Protein AF-A0AAN9BN15-F1 (afdb_monomer_lite)

Secondary structure (DSSP, 8-state):
--HHHHHHHHHHHHHHHTTSS---BTTBTT--TTSSS-HHHHHHHHHHHHHHHHH-

InterPro domains:
  IPR046906 Mab-21-like, HhH/H2TH-like domain [PF20266] (4-46)

Sequence (56 aa):
MTRTRLIQALGNLKKMVSGQKQVDHFFVPNLNIMAEVPREEREFLYIMFHIISKLF

pLDDT: mean 84.06, std 9.45, range [51.84, 95.56]

Organism: NCBI:txid31220

Structure (mmCIF, N/CA/C/O backbone):
data_AF-A0AAN9BN15-F1
#
_entry.id   AF-A0AAN9BN15-F1
#
loop_
_atom_site.group_PDB
_atom_site.id
_atom_site.type_symbol
_atom_site.label_atom_id
_atom_site.label_alt_id
_atom_site.label_comp_id
_atom_site.label_asym_id
_atom_site.label_entity_id
_atom_site.label_seq_id
_atom_site.pdbx_PDB_ins_code
_atom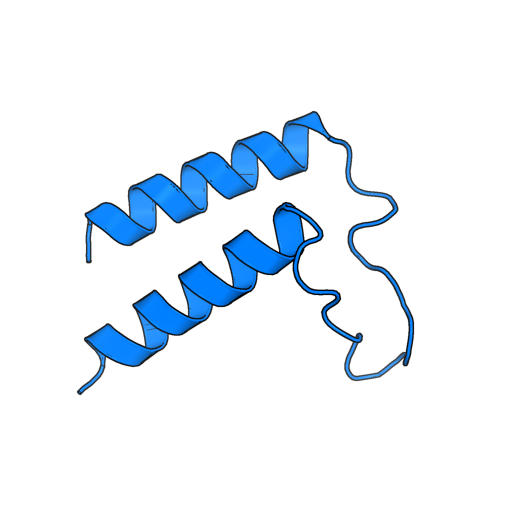_site.Cartn_x
_atom_site.Cartn_y
_atom_site.Cartn_z
_atom_site.occupancy
_atom_site.B_iso_or_equiv
_atom_site.auth_seq_id
_atom_site.auth_comp_id
_atom_site.auth_asym_id
_atom_site.auth_atom_id
_atom_site.pdbx_PDB_model_num
ATOM 1 N N . MET A 1 1 ? -0.513 -2.105 25.398 1.00 51.84 1 MET A N 1
ATOM 2 C CA . MET A 1 1 ? 0.631 -1.699 24.539 1.00 51.84 1 MET A CA 1
ATOM 3 C C . MET A 1 1 ? 0.540 -2.172 23.075 1.00 51.84 1 MET A C 1
ATOM 5 O O . MET A 1 1 ? 1.404 -1.817 22.288 1.00 51.84 1 MET A O 1
ATOM 9 N N . THR A 1 2 ? -0.485 -2.920 22.653 1.00 56.53 2 THR A N 1
ATOM 10 C CA . THR A 1 2 ? -0.582 -3.518 21.298 1.00 56.53 2 THR A CA 1
ATOM 11 C C . THR A 1 2 ? -1.141 -2.577 20.219 1.00 56.53 2 THR A C 1
ATOM 13 O O . THR A 1 2 ? -0.754 -2.674 19.056 1.00 56.53 2 THR A O 1
ATOM 16 N N . ARG A 1 3 ? -2.003 -1.626 20.606 1.00 59.66 3 ARG A N 1
ATOM 17 C CA . ARG A 1 3 ? -2.734 -0.714 19.701 1.00 59.66 3 ARG A CA 1
ATOM 18 C C . ARG A 1 3 ? -1.810 0.170 18.848 1.00 59.66 3 ARG A C 1
ATOM 20 O O . ARG A 1 3 ? -2.076 0.405 17.677 1.00 59.66 3 ARG A O 1
ATOM 27 N N . THR A 1 4 ? -0.673 0.588 19.403 1.00 78.25 4 THR A N 1
ATOM 28 C CA . THR A 1 4 ? 0.281 1.493 18.742 1.00 78.25 4 THR A CA 1
ATOM 29 C C . THR A 1 4 ? 1.015 0.843 17.568 1.00 78.25 4 THR A C 1
ATOM 31 O O . THR A 1 4 ? 1.239 1.502 16.556 1.00 78.25 4 THR A O 1
ATOM 34 N N . ARG A 1 5 ? 1.356 -0.452 17.666 1.00 85.50 5 ARG A N 1
ATOM 35 C CA . ARG A 1 5 ? 2.117 -1.160 16.620 1.00 85.50 5 ARG A CA 1
ATOM 36 C C . ARG A 1 5 ? 1.284 -1.402 15.364 1.00 85.50 5 ARG A C 1
ATOM 38 O O . ARG A 1 5 ? 1.794 -1.221 14.263 1.00 85.50 5 ARG A O 1
ATOM 45 N N . LEU A 1 6 ? 0.005 -1.754 15.524 1.00 84.94 6 LEU A N 1
ATOM 46 C CA . LEU A 1 6 ? -0.911 -1.940 14.395 1.00 84.94 6 LEU A CA 1
ATOM 47 C C . LEU A 1 6 ? -1.149 -0.621 13.649 1.00 84.94 6 LEU A C 1
ATOM 49 O O . LEU A 1 6 ? -1.008 -0.578 12.430 1.00 84.94 6 LEU A O 1
ATOM 53 N N . ILE A 1 7 ? -1.422 0.469 14.374 1.00 86.94 7 ILE A N 1
ATOM 54 C CA . ILE A 1 7 ? -1.612 1.798 13.772 1.00 86.94 7 ILE A CA 1
ATOM 55 C C . ILE A 1 7 ? -0.338 2.256 13.043 1.00 86.94 7 ILE A C 1
ATOM 57 O O . ILE A 1 7 ? -0.413 2.774 11.929 1.00 86.94 7 ILE A O 1
ATOM 61 N N . GLN A 1 8 ? 0.844 2.021 13.621 1.00 87.69 8 GLN A N 1
ATOM 62 C CA . GLN A 1 8 ? 2.117 2.315 12.953 1.00 87.69 8 GLN A CA 1
ATOM 63 C C . GLN A 1 8 ? 2.324 1.475 11.688 1.00 87.69 8 GLN A C 1
ATOM 65 O O . GLN A 1 8 ? 2.761 2.015 10.670 1.00 87.69 8 GLN A O 1
ATOM 70 N N . ALA A 1 9 ? 1.996 0.182 11.723 1.00 88.50 9 ALA A N 1
ATOM 71 C CA . ALA A 1 9 ? 2.087 -0.690 10.557 1.00 88.50 9 ALA A CA 1
ATOM 72 C C . ALA A 1 9 ? 1.152 -0.216 9.435 1.00 88.50 9 ALA A C 1
ATOM 74 O O . ALA A 1 9 ? 1.606 -0.035 8.307 1.00 88.50 9 ALA A O 1
ATOM 75 N N . LEU A 1 10 ? -0.109 0.098 9.750 1.00 90.19 10 LEU A N 1
ATOM 76 C CA . LEU A 1 10 ? -1.067 0.662 8.792 1.00 90.19 10 LEU A CA 1
ATOM 77 C C . LEU A 1 10 ? -0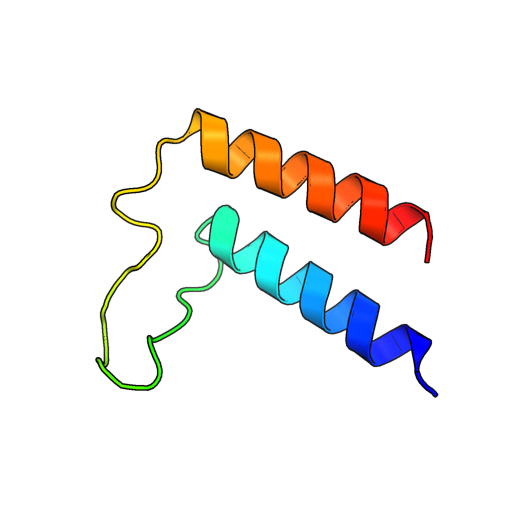.579 1.999 8.221 1.00 90.19 10 LEU A C 1
ATOM 79 O O . LEU A 1 10 ? -0.663 2.228 7.017 1.00 90.19 10 LEU A O 1
ATOM 83 N N . GLY A 1 11 ? 0.007 2.862 9.055 1.00 88.69 11 GLY A N 1
ATOM 84 C CA . GLY A 1 11 ? 0.629 4.107 8.606 1.00 88.69 11 GLY A CA 1
ATOM 85 C C . GLY A 1 11 ? 1.782 3.882 7.623 1.00 88.69 11 GLY A C 1
ATOM 86 O O . GLY A 1 11 ? 1.887 4.593 6.624 1.00 88.69 11 GLY A O 1
ATOM 87 N N . ASN A 1 12 ? 2.625 2.877 7.866 1.00 88.88 12 ASN A N 1
ATOM 88 C CA . ASN A 1 12 ? 3.715 2.512 6.961 1.00 88.88 12 ASN A CA 1
ATOM 89 C C . ASN A 1 12 ? 3.195 1.929 5.640 1.00 88.88 12 ASN A C 1
ATOM 91 O O . ASN A 1 12 ? 3.676 2.322 4.580 1.00 88.88 12 ASN A O 1
ATOM 95 N N . LEU A 1 13 ? 2.183 1.061 5.692 1.00 89.81 13 LEU A N 1
ATOM 96 C CA . LEU A 1 13 ? 1.548 0.487 4.504 1.00 89.81 13 LEU A CA 1
ATOM 97 C C . LEU A 1 13 ? 0.891 1.568 3.637 1.00 89.81 13 LEU A C 1
ATOM 99 O O . LEU A 1 13 ? 1.079 1.577 2.424 1.00 89.81 13 LEU A O 1
ATOM 103 N N . LYS A 1 14 ? 0.211 2.545 4.253 1.00 90.88 14 LYS A N 1
ATOM 104 C CA . LYS A 1 14 ? -0.340 3.709 3.544 1.00 90.88 14 LYS A CA 1
ATOM 105 C C . LYS A 1 14 ? 0.728 4.519 2.811 1.00 90.88 14 LYS A C 1
ATOM 107 O O . LYS A 1 14 ? 0.494 4.938 1.683 1.00 90.88 14 LYS A O 1
ATOM 112 N N . LYS A 1 15 ? 1.882 4.749 3.446 1.00 89.19 15 LYS A N 1
ATOM 113 C CA . LYS A 1 15 ? 3.011 5.471 2.833 1.00 89.19 15 LYS A CA 1
ATOM 114 C C . LYS A 1 15 ? 3.644 4.690 1.680 1.00 89.19 15 LYS A C 1
ATOM 116 O O . LYS A 1 15 ? 4.136 5.304 0.740 1.00 89.19 15 LYS A O 1
ATOM 121 N N . MET A 1 16 ? 3.625 3.360 1.755 1.00 88.38 16 MET A N 1
ATOM 122 C CA . MET A 1 16 ? 4.119 2.486 0.692 1.00 88.38 16 MET A CA 1
ATOM 123 C C . MET A 1 16 ? 3.228 2.565 -0.551 1.00 88.38 16 MET A C 1
ATOM 125 O O . MET A 1 16 ? 3.726 2.839 -1.639 1.00 88.38 16 MET A O 1
ATOM 129 N N . VAL A 1 17 ? 1.906 2.419 -0.395 1.00 90.56 17 VAL A N 1
ATOM 130 C CA . VAL A 1 17 ? 0.976 2.461 -1.542 1.00 90.56 17 VAL A CA 1
ATOM 131 C C . VAL A 1 17 ? 0.840 3.857 -2.158 1.00 90.56 17 VAL A C 1
ATOM 133 O O . VAL A 1 17 ? 0.573 3.968 -3.350 1.00 90.56 17 VAL A O 1
ATOM 136 N N . SER A 1 18 ? 1.076 4.925 -1.386 1.00 87.75 18 SER A N 1
ATOM 137 C CA . SER A 1 18 ? 1.093 6.302 -1.900 1.00 87.75 18 SER A CA 1
ATOM 138 C C . SER A 1 18 ? 2.425 6.719 -2.533 1.00 87.75 18 SER A C 1
ATOM 140 O O . SER A 1 18 ? 2.530 7.831 -3.046 1.00 87.75 18 SER A O 1
ATOM 142 N N . GLY A 1 19 ? 3.459 5.872 -2.473 1.00 82.44 19 GLY A N 1
ATOM 143 C CA . GLY A 1 19 ? 4.801 6.196 -2.965 1.00 82.44 19 GLY A CA 1
ATOM 144 C C . GLY A 1 19 ? 5.591 7.175 -2.085 1.00 82.44 19 GLY A C 1
ATOM 145 O O . GLY A 1 19 ? 6.704 7.544 -2.440 1.00 82.44 19 GLY A O 1
ATOM 146 N N . GLN A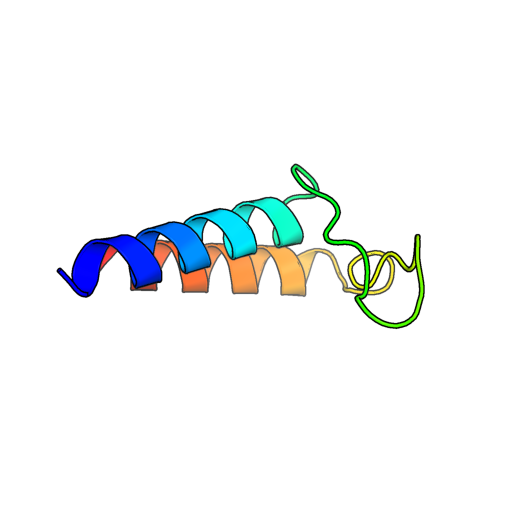 1 20 ? 5.063 7.573 -0.921 1.00 83.88 20 GLN A N 1
ATOM 147 C CA . GLN A 1 20 ? 5.766 8.439 0.039 1.00 83.88 20 GLN A CA 1
ATOM 148 C C . GLN A 1 20 ? 6.949 7.744 0.725 1.00 83.88 20 GLN A C 1
ATOM 150 O O . GLN A 1 20 ? 7.840 8.411 1.249 1.00 83.88 20 GLN A O 1
ATOM 155 N N . LYS A 1 21 ? 6.940 6.410 0.779 1.00 79.94 21 LYS A N 1
ATOM 156 C CA . LYS A 1 21 ? 8.033 5.602 1.318 1.00 79.94 21 LYS A CA 1
ATOM 157 C C . LYS A 1 21 ? 8.252 4.393 0.419 1.00 79.94 21 LYS A C 1
ATOM 159 O O . LYS A 1 21 ? 7.381 3.530 0.350 1.00 79.94 21 LYS A O 1
ATOM 164 N N . GLN A 1 22 ? 9.419 4.300 -0.213 1.00 71.19 22 GLN A N 1
ATOM 165 C CA . GLN A 1 22 ? 9.864 3.027 -0.770 1.00 71.19 22 GLN A CA 1
ATOM 166 C C . GLN A 1 22 ? 10.201 2.085 0.383 1.00 71.19 22 GLN A C 1
ATOM 168 O O . GLN A 1 22 ? 10.871 2.460 1.348 1.00 71.19 22 GLN A O 1
ATOM 173 N N . VAL A 1 23 ? 9.646 0.881 0.320 1.00 70.19 23 VAL A N 1
ATOM 174 C CA . VAL A 1 23 ? 10.006 -0.198 1.230 1.00 70.19 23 VAL A CA 1
ATOM 175 C C . VAL A 1 23 ? 10.962 -1.079 0.457 1.00 70.19 23 VAL A C 1
ATOM 177 O O . VAL A 1 23 ? 10.550 -1.742 -0.492 1.00 70.19 23 VAL A O 1
ATOM 180 N N . ASP A 1 24 ? 12.229 -1.044 0.854 1.00 69.25 24 ASP A N 1
ATOM 181 C CA . ASP A 1 24 ? 13.234 -1.924 0.281 1.00 69.25 24 ASP A CA 1
ATOM 182 C C . ASP A 1 24 ? 12.840 -3.370 0.546 1.00 69.25 24 ASP A C 1
ATOM 184 O O . ASP A 1 24 ? 12.523 -3.763 1.676 1.00 69.25 24 ASP A O 1
ATOM 188 N N . HIS A 1 25 ? 12.842 -4.171 -0.512 1.00 74.62 25 HIS A N 1
ATOM 189 C CA . HIS A 1 25 ? 12.609 -5.590 -0.365 1.00 74.62 25 HIS A CA 1
ATOM 190 C C . HIS A 1 25 ? 13.772 -6.210 0.414 1.00 74.62 25 HIS A C 1
ATOM 192 O O . HIS A 1 25 ? 14.938 -6.061 0.051 1.00 74.62 25 HIS A O 1
ATOM 198 N N . PHE A 1 26 ? 13.445 -6.944 1.478 1.00 78.69 26 PHE A N 1
ATOM 199 C CA . PHE A 1 26 ? 14.427 -7.457 2.435 1.00 78.69 26 PHE A CA 1
ATOM 200 C C . PHE A 1 26 ? 15.517 -8.327 1.788 1.00 78.69 26 PHE A C 1
ATOM 202 O O . PHE A 1 26 ? 16.673 -8.270 2.192 1.00 78.69 26 PHE A O 1
ATOM 209 N N . PHE A 1 27 ? 15.162 -9.104 0.761 1.00 82.06 27 PHE A N 1
ATOM 210 C CA . PHE A 1 27 ? 16.104 -9.972 0.046 1.00 82.06 27 PHE A CA 1
ATOM 211 C C . PHE A 1 27 ? 16.688 -9.342 -1.224 1.00 82.06 27 PHE A C 1
ATOM 213 O O . PHE A 1 27 ? 17.685 -9.835 -1.739 1.00 82.06 27 PHE A O 1
ATOM 220 N N . VAL A 1 28 ? 16.054 -8.291 -1.758 1.00 81.12 28 VAL A N 1
ATOM 221 C CA . VAL A 1 28 ? 16.425 -7.686 -3.047 1.00 81.12 28 VAL A CA 1
ATOM 222 C C . VAL A 1 28 ? 16.441 -6.167 -2.881 1.00 81.12 28 VAL A C 1
ATOM 224 O O . VAL A 1 28 ? 15.419 -5.511 -3.088 1.00 81.12 28 VAL A O 1
ATOM 227 N N . PRO A 1 29 ? 17.582 -5.589 -2.481 1.00 77.88 29 PRO A N 1
ATOM 228 C CA . PRO A 1 29 ? 17.706 -4.147 -2.314 1.00 77.88 29 PRO A CA 1
ATOM 229 C C . PRO A 1 29 ? 17.261 -3.397 -3.577 1.00 77.88 29 PRO A C 1
ATOM 231 O O . PRO A 1 29 ? 17.562 -3.828 -4.690 1.00 77.88 29 PRO A O 1
ATOM 234 N N . ASN A 1 30 ? 16.564 -2.269 -3.409 1.00 75.06 30 ASN A N 1
ATOM 235 C CA . ASN A 1 30 ? 16.038 -1.418 -4.489 1.00 75.06 30 ASN A CA 1
ATOM 236 C C . ASN A 1 30 ? 14.919 -2.025 -5.362 1.00 75.06 30 ASN A C 1
ATOM 238 O O . ASN A 1 30 ? 14.516 -1.401 -6.347 1.00 75.06 30 ASN A O 1
ATOM 242 N N . LEU A 1 31 ? 14.381 -3.207 -5.034 1.00 79.50 31 LEU A N 1
ATOM 243 C CA . LEU A 1 31 ? 13.198 -3.720 -5.728 1.00 79.50 31 LEU A CA 1
ATOM 244 C C . LEU A 1 31 ? 11.968 -2.882 -5.357 1.00 79.50 31 LEU A C 1
ATOM 246 O O . LEU A 1 31 ? 11.451 -2.966 -4.241 1.00 79.50 31 LEU A O 1
ATOM 250 N N . ASN A 1 32 ? 11.45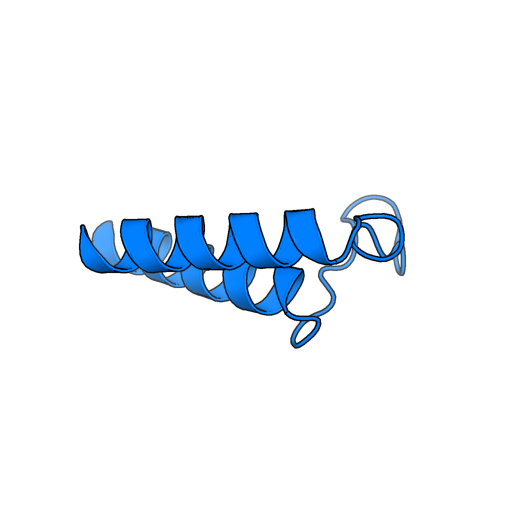9 -2.111 -6.316 1.00 77.69 32 ASN A N 1
ATOM 251 C CA . ASN A 1 32 ? 10.222 -1.361 -6.147 1.00 77.69 32 ASN A CA 1
ATOM 252 C C . ASN A 1 32 ? 9.001 -2.251 -6.426 1.00 77.69 32 ASN A C 1
ATOM 254 O O . ASN A 1 32 ? 8.426 -2.223 -7.510 1.00 77.69 32 ASN A O 1
ATOM 258 N N . ILE A 1 33 ? 8.576 -3.000 -5.410 1.00 78.06 33 ILE A N 1
ATOM 259 C CA . ILE A 1 33 ? 7.389 -3.875 -5.451 1.00 78.06 33 ILE A CA 1
ATOM 260 C C . ILE A 1 33 ? 6.077 -3.156 -5.813 1.00 78.06 33 ILE A C 1
ATOM 262 O O . ILE A 1 33 ? 5.118 -3.806 -6.206 1.00 78.06 33 ILE A O 1
ATOM 266 N N . MET A 1 34 ? 6.015 -1.826 -5.692 1.00 80.94 34 MET A N 1
ATOM 267 C CA . MET A 1 34 ? 4.830 -1.031 -6.040 1.00 80.94 34 MET A CA 1
ATOM 268 C C . MET A 1 34 ? 4.873 -0.467 -7.466 1.00 80.94 34 MET A C 1
ATOM 270 O O . MET A 1 34 ? 3.908 0.173 -7.879 1.00 80.94 34 MET A O 1
ATOM 274 N N . ALA A 1 35 ? 5.972 -0.660 -8.207 1.00 82.50 35 ALA A N 1
ATOM 275 C CA . ALA A 1 35 ? 6.129 -0.122 -9.560 1.00 82.50 35 ALA A CA 1
ATOM 276 C C . ALA A 1 35 ? 5.145 -0.743 -10.559 1.00 82.50 35 ALA A C 1
ATOM 278 O O . ALA A 1 35 ? 4.644 -0.045 -11.435 1.00 82.50 35 ALA A O 1
ATOM 279 N N . GLU A 1 36 ? 4.865 -2.036 -10.405 1.00 84.38 36 GLU A N 1
ATOM 280 C CA . GLU A 1 36 ? 4.025 -2.811 -11.326 1.00 84.38 36 GLU A CA 1
ATOM 281 C C . GLU A 1 36 ? 2.553 -2.855 -10.896 1.00 84.38 36 GLU A C 1
ATOM 283 O O . GLU A 1 36 ? 1.704 -3.328 -11.645 1.00 84.38 36 GLU A O 1
ATOM 288 N N . VAL A 1 37 ? 2.231 -2.343 -9.704 1.00 87.38 37 VAL A N 1
ATOM 289 C CA . VAL A 1 37 ? 0.860 -2.357 -9.187 1.00 87.38 37 VAL A CA 1
ATOM 290 C C . VAL A 1 37 ? 0.049 -1.234 -9.849 1.00 87.38 37 VAL A C 1
ATOM 292 O O . VAL A 1 37 ? 0.429 -0.054 -9.730 1.00 87.38 37 VAL A O 1
ATOM 295 N N . PRO A 1 38 ? -1.092 -1.553 -10.494 1.00 92.69 38 PRO A N 1
ATOM 296 C CA . PRO A 1 38 ? -1.987 -0.560 -11.072 1.00 92.69 38 PRO A CA 1
ATOM 297 C C . PRO A 1 38 ? -2.364 0.533 -10.074 1.00 92.69 38 PRO A C 1
ATOM 299 O O . PRO A 1 38 ? -2.401 0.340 -8.853 1.00 92.69 38 PRO A O 1
ATOM 302 N N . ARG A 1 39 ? -2.626 1.733 -10.588 1.00 90.62 39 ARG A N 1
ATOM 303 C CA . ARG A 1 39 ? -2.944 2.883 -9.737 1.00 90.62 39 ARG A CA 1
ATOM 304 C C . ARG A 1 39 ? -4.232 2.642 -8.948 1.00 90.62 39 ARG A C 1
ATOM 306 O O . ARG A 1 39 ? -4.283 2.943 -7.761 1.00 90.62 39 ARG A O 1
ATOM 313 N N . GLU A 1 40 ? -5.227 2.063 -9.599 1.00 94.38 40 GLU A N 1
ATOM 314 C CA . GLU A 1 40 ? -6.553 1.769 -9.066 1.00 94.38 40 GLU A CA 1
ATOM 315 C C . GLU A 1 40 ? -6.465 0.803 -7.876 1.00 94.38 40 GLU A C 1
ATOM 317 O O . GLU A 1 40 ? -7.094 1.019 -6.841 1.00 94.38 40 GLU A O 1
ATOM 322 N N . GLU A 1 41 ? -5.613 -0.221 -7.975 1.00 93.31 41 GLU A N 1
ATOM 323 C CA . GLU A 1 41 ? -5.369 -1.173 -6.888 1.00 93.31 41 GLU A CA 1
ATOM 324 C C . GLU A 1 41 ? -4.686 -0.505 -5.688 1.00 93.31 41 GLU A C 1
ATOM 326 O O . GLU A 1 41 ? -5.056 -0.749 -4.536 1.00 93.31 41 GLU A O 1
ATOM 331 N N . ARG A 1 42 ? -3.729 0.400 -5.933 1.00 91.50 42 ARG A N 1
ATOM 332 C CA . ARG A 1 42 ? -3.079 1.177 -4.864 1.00 91.50 42 ARG A CA 1
ATOM 333 C C . ARG A 1 42 ? -4.054 2.120 -4.164 1.00 91.50 42 ARG A C 1
ATOM 335 O O . ARG A 1 42 ? -4.014 2.234 -2.937 1.00 91.50 42 ARG A O 1
ATOM 342 N N . GLU A 1 43 ? -4.937 2.770 -4.918 1.00 93.31 43 GLU A N 1
ATOM 343 C CA . GLU A 1 43 ? -5.992 3.628 -4.371 1.00 93.31 43 GLU A CA 1
ATOM 344 C C . GLU A 1 43 ? -6.988 2.815 -3.531 1.00 93.31 43 GLU A C 1
ATOM 346 O O . GLU A 1 43 ? -7.307 3.207 -2.404 1.00 93.31 43 GLU A O 1
ATOM 351 N N . PHE A 1 44 ? -7.394 1.635 -4.006 1.00 95.56 44 PHE A N 1
ATOM 352 C CA . PHE A 1 44 ? -8.240 0.715 -3.246 1.00 95.56 44 PHE A CA 1
ATOM 353 C C . PHE A 1 44 ? -7.585 0.282 -1.922 1.00 95.56 44 PHE A C 1
ATOM 355 O O . PHE A 1 44 ? -8.195 0.397 -0.854 1.00 95.56 44 PHE A O 1
ATOM 362 N N . LEU A 1 45 ? -6.317 -0.142 -1.954 1.00 93.19 45 LEU A N 1
ATOM 363 C CA . LEU A 1 45 ? -5.566 -0.515 -0.749 1.00 93.19 45 LEU A CA 1
ATOM 364 C C . LEU A 1 45 ? -5.435 0.654 0.235 1.00 93.19 45 LEU A C 1
ATOM 366 O O . LEU A 1 45 ? -5.574 0.469 1.447 1.00 93.19 45 LEU A O 1
ATOM 370 N N . TYR A 1 46 ? -5.218 1.872 -0.266 1.00 93.25 46 TYR A N 1
ATOM 371 C CA . TYR A 1 46 ? -5.168 3.067 0.571 1.00 93.25 46 TYR A CA 1
ATOM 372 C C . TYR A 1 46 ? -6.487 3.295 1.325 1.00 93.25 46 TYR A C 1
ATOM 374 O O . TYR A 1 46 ? -6.460 3.575 2.530 1.00 93.25 46 TYR A O 1
ATOM 382 N N . ILE A 1 47 ? -7.631 3.150 0.645 1.00 94.00 47 ILE A N 1
ATOM 383 C CA . ILE A 1 47 ? -8.968 3.266 1.250 1.00 94.00 47 ILE A CA 1
ATOM 384 C C . ILE A 1 47 ? -9.150 2.201 2.334 1.00 94.00 47 ILE A C 1
ATOM 386 O O . ILE A 1 47 ? -9.535 2.531 3.457 1.00 94.00 47 ILE A O 1
ATOM 390 N N . MET A 1 48 ? -8.795 0.947 2.043 1.00 94.44 48 MET A N 1
ATOM 391 C CA . MET A 1 48 ? -8.869 -0.152 3.010 1.00 94.44 48 MET A CA 1
ATOM 392 C C . MET A 1 48 ? -8.046 0.143 4.269 1.00 94.44 48 MET A C 1
ATOM 394 O O . MET A 1 48 ? -8.568 0.080 5.385 1.00 94.44 48 MET A O 1
ATOM 398 N N . PHE A 1 49 ? -6.782 0.548 4.122 1.00 92.94 49 PHE A N 1
ATOM 399 C CA . PHE A 1 49 ? -5.942 0.899 5.270 1.00 92.94 49 PHE A CA 1
ATOM 400 C C . PHE A 1 49 ? -6.473 2.112 6.034 1.00 92.94 49 PHE A C 1
ATOM 402 O O . PHE A 1 49 ? -6.332 2.172 7.257 1.00 92.94 49 PHE A O 1
ATOM 409 N N . HIS A 1 50 ? -7.091 3.077 5.348 1.00 90.62 50 HIS A N 1
ATOM 410 C CA . HIS A 1 50 ? -7.726 4.224 5.988 1.00 90.62 50 HIS A CA 1
ATOM 411 C C . HIS A 1 50 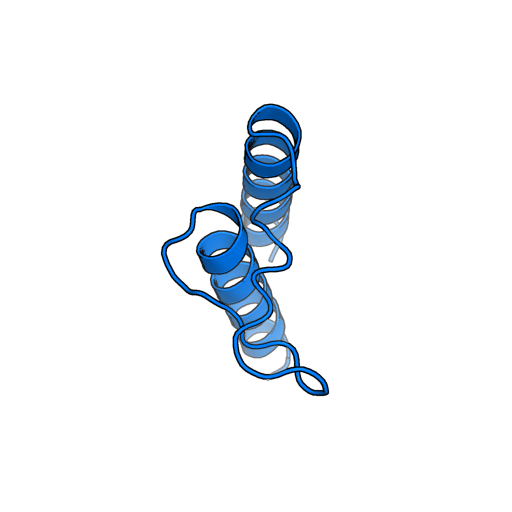? -8.920 3.809 6.856 1.00 90.62 50 HIS A C 1
ATOM 413 O O . HIS A 1 50 ? -8.990 4.239 8.006 1.00 90.62 50 HIS A O 1
ATOM 419 N N . ILE A 1 51 ? -9.803 2.948 6.342 1.00 92.44 51 ILE A N 1
ATOM 420 C CA . ILE A 1 51 ? -10.963 2.427 7.079 1.00 92.44 51 ILE A CA 1
ATOM 421 C C . ILE A 1 51 ? -10.502 1.625 8.297 1.00 92.44 51 ILE A C 1
ATOM 423 O O . ILE A 1 51 ? -10.935 1.904 9.412 1.00 92.44 51 ILE A O 1
ATOM 427 N N . ILE A 1 52 ? -9.570 0.684 8.117 1.00 90.00 52 ILE A N 1
ATOM 428 C CA . ILE A 1 52 ? -9.060 -0.147 9.218 1.00 90.00 52 ILE A CA 1
ATOM 429 C C . ILE A 1 52 ? -8.439 0.736 10.307 1.00 90.00 52 ILE A C 1
ATOM 431 O O . ILE A 1 52 ? -8.702 0.534 11.488 1.00 90.00 52 ILE A O 1
ATOM 435 N N . SER A 1 53 ? -7.689 1.775 9.925 1.00 86.75 53 SER A N 1
ATOM 436 C CA . SER A 1 53 ? -7.084 2.723 10.875 1.00 86.75 53 SER A CA 1
ATOM 437 C C . SER A 1 53 ? -8.105 3.539 11.682 1.00 86.75 53 SER A C 1
ATOM 439 O O . SER A 1 53 ? -7.707 4.194 12.635 1.00 86.75 53 SER A O 1
ATOM 441 N N . LYS A 1 54 ? -9.386 3.570 11.286 1.00 87.00 54 LYS A N 1
ATOM 442 C CA . LYS A 1 54 ? -10.478 4.225 12.028 1.00 87.00 54 LYS A CA 1
ATOM 443 C C . LYS A 1 54 ? -11.195 3.280 12.995 1.00 87.00 54 LYS A C 1
ATOM 445 O O . LYS A 1 54 ? -11.895 3.757 13.882 1.00 87.00 54 LYS A O 1
ATOM 450 N N . LEU A 1 55 ? -11.042 1.967 12.813 1.00 85.88 55 LEU A N 1
ATOM 451 C CA . LEU A 1 55 ? -11.623 0.940 13.684 1.00 85.88 55 LEU A CA 1
ATOM 452 C C . LEU A 1 55 ? -10.771 0.677 14.936 1.00 85.88 55 LEU A C 1
ATOM 454 O O . LEU A 1 55 ? -11.267 0.116 15.912 1.00 85.88 55 LEU A O 1
ATO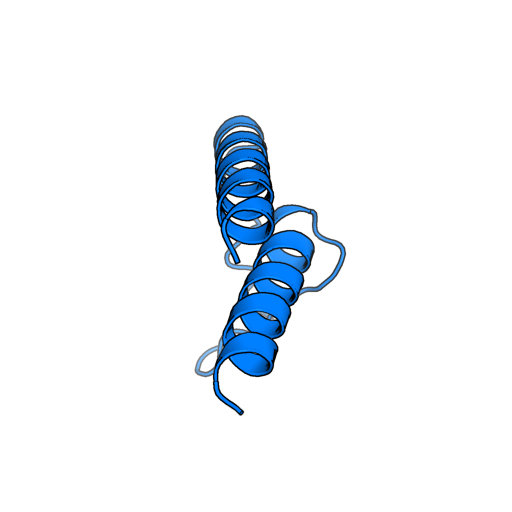M 458 N N . PHE A 1 56 ? -9.502 1.088 14.906 1.00 74.31 56 PHE A N 1
ATOM 459 C CA . PHE A 1 56 ? -8.540 0.980 16.001 1.00 74.31 56 PHE A CA 1
ATOM 460 C C . PHE A 1 56 ? -8.091 2.357 16.458 1.00 74.31 56 PHE A C 1
ATOM 462 O O . PHE A 1 56 ? -7.738 2.445 17.651 1.00 74.31 56 PHE A O 1
#

Radius of gyration: 12.32 Å; chains: 1; bounding box: 29×18×36 Å

Foldseek 3Di:
DPLVVLLVVLVVLLCLLVVVDQDADPVHGPPNPNPPPDNVVSVVSNVVSVVVSVVD